Protein AF-A0A1I2M9S3-F1 (afdb_monomer_lite)

Secondary structure (DSSP, 8-state):
-PPPPPPPPP-------------SSPPHHHHHHHHHH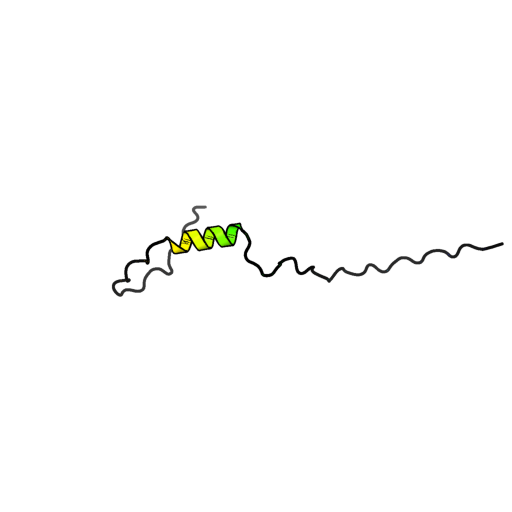HTSPPPP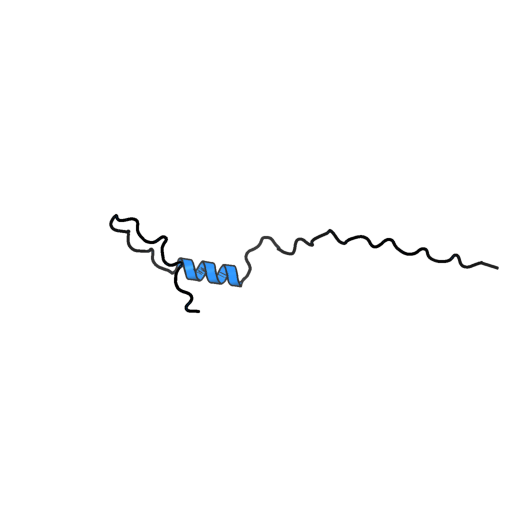P--S----S--------

Sequence (61 aa):
MEQPAKPQPEKGRHLIEEADIGSGEKTPGEQDTDEQIRQIPPLPEPEVKPASAAVSAAVPR

pLDDT: mean 72.44, std 15.83, range [42.66, 96.19]

Radius of gyration: 28.84 Å; chains: 1; bounding box: 57×36×79 Å

Foldseek 3Di:
DDDDDDDDDDDDDDCPDDDPPDPVDQDPVRVVVVVVVVPDDDDPDPPDDDDPVPPPDDDDD

Structure (mmCIF, N/CA/C/O backbone):
data_AF-A0A1I2M9S3-F1
#
_entry.id   AF-A0A1I2M9S3-F1
#
loop_
_atom_site.group_PDB
_atom_site.id
_atom_site.type_symbol
_atom_site.label_atom_id
_atom_site.label_alt_id
_atom_site.label_comp_id
_atom_site.label_asym_id
_atom_site.label_entity_id
_atom_site.label_seq_id
_atom_site.pdbx_PDB_ins_code
_atom_site.Cartn_x
_atom_site.Cartn_y
_atom_site.Cartn_z
_atom_site.occupancy
_atom_site.B_iso_or_equiv
_atom_site.auth_seq_id
_atom_site.auth_comp_id
_atom_site.auth_asym_id
_atom_site.auth_atom_id
_atom_site.pdbx_PDB_model_num
ATOM 1 N N . MET A 1 1 ? 33.296 -8.994 -61.880 1.00 42.66 1 MET A N 1
ATOM 2 C CA . MET A 1 1 ? 32.898 -7.691 -61.312 1.00 42.66 1 MET A CA 1
ATOM 3 C C . MET A 1 1 ? 31.540 -7.893 -60.667 1.00 42.66 1 MET A C 1
ATOM 5 O O . MET A 1 1 ? 30.559 -8.047 -61.382 1.00 42.66 1 MET A O 1
ATOM 9 N N . GLU A 1 2 ? 31.515 -8.029 -59.344 1.00 54.00 2 GLU A N 1
ATOM 10 C CA . GLU A 1 2 ? 30.279 -8.119 -58.559 1.00 54.00 2 GLU A CA 1
ATOM 11 C C . GLU A 1 2 ? 29.583 -6.755 -58.533 1.00 54.00 2 GLU A C 1
ATOM 13 O O . GLU A 1 2 ? 30.235 -5.725 -58.360 1.00 54.00 2 GLU A O 1
ATOM 18 N N . GLN A 1 3 ? 28.262 -6.743 -58.718 1.00 52.66 3 GLN A N 1
ATOM 19 C CA . GLN A 1 3 ? 27.436 -5.577 -58.413 1.00 52.66 3 GLN A CA 1
ATOM 20 C C . GLN A 1 3 ? 26.808 -5.775 -57.026 1.00 52.66 3 GLN A C 1
ATOM 22 O O . GLN A 1 3 ? 26.192 -6.820 -56.805 1.00 52.66 3 GLN A O 1
ATOM 27 N N . PRO A 1 4 ? 26.913 -4.811 -56.095 1.00 54.66 4 PRO A N 1
ATOM 28 C CA . PRO A 1 4 ? 26.265 -4.928 -54.796 1.00 54.66 4 PRO A CA 1
ATOM 29 C C . PRO A 1 4 ? 24.762 -4.642 -54.925 1.00 54.66 4 PRO A C 1
ATOM 31 O O . PRO A 1 4 ? 24.345 -3.557 -55.338 1.00 54.66 4 PRO A O 1
ATOM 34 N N . ALA A 1 5 ? 23.937 -5.627 -54.569 1.00 65.12 5 ALA A N 1
ATOM 35 C CA . ALA A 1 5 ? 22.488 -5.475 -54.492 1.00 65.12 5 ALA A CA 1
ATOM 36 C C . ALA A 1 5 ? 22.103 -4.588 -53.292 1.00 65.12 5 ALA A C 1
ATOM 38 O O . ALA A 1 5 ? 22.610 -4.761 -52.185 1.00 65.12 5 ALA A O 1
ATOM 39 N N . LYS A 1 6 ? 21.207 -3.619 -53.519 1.00 65.81 6 LYS A N 1
ATOM 40 C CA . LYS A 1 6 ? 20.746 -2.662 -52.500 1.00 65.81 6 LYS A CA 1
ATOM 41 C C . LYS A 1 6 ? 19.879 -3.357 -51.432 1.00 65.81 6 LYS A C 1
ATOM 43 O O . LYS A 1 6 ? 19.002 -4.136 -51.812 1.00 65.81 6 LYS A O 1
ATOM 48 N N . PRO A 1 7 ? 20.044 -3.041 -50.133 1.00 62.00 7 PRO A N 1
ATOM 49 C CA . PRO A 1 7 ? 19.201 -3.594 -49.075 1.00 62.00 7 PRO A CA 1
ATOM 50 C C . PRO A 1 7 ? 17.786 -2.991 -49.121 1.00 62.00 7 PRO A C 1
ATOM 52 O O . PRO A 1 7 ? 17.611 -1.789 -49.326 1.00 62.00 7 PRO A O 1
ATOM 55 N N . GLN A 1 8 ? 16.772 -3.843 -48.962 1.00 67.38 8 GLN A N 1
ATOM 56 C CA . GLN A 1 8 ? 15.357 -3.459 -48.883 1.00 67.38 8 GLN A CA 1
ATOM 57 C C . GLN A 1 8 ? 15.031 -2.918 -47.476 1.00 67.38 8 GLN A C 1
ATOM 59 O O . GLN A 1 8 ? 15.603 -3.417 -46.507 1.00 67.38 8 GLN A O 1
ATOM 64 N N . PRO A 1 9 ? 14.115 -1.940 -47.327 1.00 57.66 9 PRO A N 1
ATOM 65 C CA . PRO A 1 9 ? 13.749 -1.404 -46.018 1.00 57.66 9 PRO A CA 1
ATOM 66 C C . PRO A 1 9 ? 12.954 -2.442 -45.215 1.00 57.66 9 PRO A C 1
ATOM 68 O O . PRO A 1 9 ? 11.923 -2.947 -45.669 1.00 57.66 9 PRO A O 1
ATOM 71 N N . GLU A 1 10 ? 13.447 -2.771 -44.021 1.00 63.03 10 GLU A N 1
ATOM 72 C CA . GLU A 1 10 ? 12.818 -3.740 -43.129 1.00 63.03 10 GLU A CA 1
ATOM 73 C C . GLU A 1 10 ? 11.452 -3.230 -42.658 1.00 63.03 10 GLU A C 1
ATOM 75 O O . GLU A 1 10 ? 11.314 -2.142 -42.096 1.00 63.03 10 GLU A O 1
ATOM 80 N N . LYS A 1 11 ? 10.411 -4.023 -42.923 1.00 59.19 11 LYS A N 1
ATOM 81 C CA . LYS A 1 11 ? 9.051 -3.753 -42.458 1.00 59.19 11 LYS A CA 1
ATOM 82 C C . LYS A 1 11 ? 9.062 -3.844 -40.934 1.00 59.19 11 LYS A C 1
ATOM 84 O O . LYS A 1 11 ? 9.264 -4.932 -40.399 1.00 59.19 11 LYS A O 1
ATOM 89 N N . GLY A 1 12 ? 8.860 -2.708 -40.264 1.00 59.16 12 GLY A N 1
ATOM 90 C CA . GLY A 1 12 ? 8.791 -2.604 -38.809 1.00 59.16 12 GLY A CA 1
ATOM 91 C C . GLY A 1 12 ? 7.804 -3.617 -38.239 1.00 59.16 12 GLY A C 1
ATOM 92 O O . GLY A 1 12 ? 6.591 -3.475 -38.386 1.00 59.16 12 GLY A O 1
ATOM 93 N N . ARG A 1 13 ? 8.335 -4.675 -37.627 1.00 62.66 13 ARG A N 1
ATOM 94 C CA . ARG A 1 13 ? 7.544 -5.659 -36.895 1.00 62.66 13 ARG A CA 1
ATOM 95 C C . ARG A 1 13 ? 7.143 -4.983 -35.591 1.00 62.66 13 ARG A C 1
ATOM 97 O O . ARG A 1 13 ? 8.009 -4.632 -34.795 1.00 62.66 13 ARG A O 1
ATOM 104 N N . HIS A 1 14 ? 5.850 -4.747 -35.400 1.00 63.88 14 HIS A N 1
ATOM 105 C CA . HIS A 1 14 ? 5.337 -4.343 -34.098 1.00 63.88 14 HIS A CA 1
ATOM 106 C C . HIS A 1 14 ? 5.717 -5.448 -33.101 1.00 63.88 14 HIS A C 1
ATOM 108 O O . HIS A 1 14 ? 5.327 -6.598 -33.292 1.00 63.88 14 HIS A O 1
ATOM 114 N N . LEU A 1 15 ? 6.548 -5.123 -32.108 1.00 65.94 15 LEU A N 1
ATOM 115 C CA . LEU A 1 15 ? 6.912 -6.028 -31.020 1.00 65.94 15 LEU A CA 1
ATOM 116 C C . LEU A 1 15 ? 5.668 -6.221 -30.142 1.00 65.94 15 LEU A C 1
ATOM 118 O O . LEU A 1 15 ? 5.417 -5.435 -29.239 1.00 65.94 15 LEU A O 1
ATOM 122 N N . ILE A 1 16 ? 4.850 -7.216 -30.482 1.00 67.31 16 ILE A N 1
ATOM 123 C CA . ILE A 1 16 ? 3.660 -7.647 -29.719 1.00 67.31 16 ILE A CA 1
ATOM 124 C C . ILE A 1 16 ? 3.997 -8.744 -28.699 1.00 67.31 16 ILE A C 1
ATOM 126 O O . ILE A 1 16 ? 3.116 -9.267 -28.026 1.00 67.31 16 ILE A O 1
ATOM 130 N N . GLU A 1 17 ? 5.270 -9.116 -28.609 1.00 69.06 17 GLU A N 1
ATOM 131 C CA . GLU A 1 17 ? 5.773 -10.085 -27.646 1.00 69.06 17 GLU A CA 1
ATOM 132 C C . GLU A 1 17 ? 6.047 -9.340 -26.337 1.00 69.06 17 GLU A C 1
ATOM 134 O O . GLU A 1 17 ? 7.157 -8.866 -26.093 1.00 69.06 17 GLU A O 1
ATOM 139 N N . G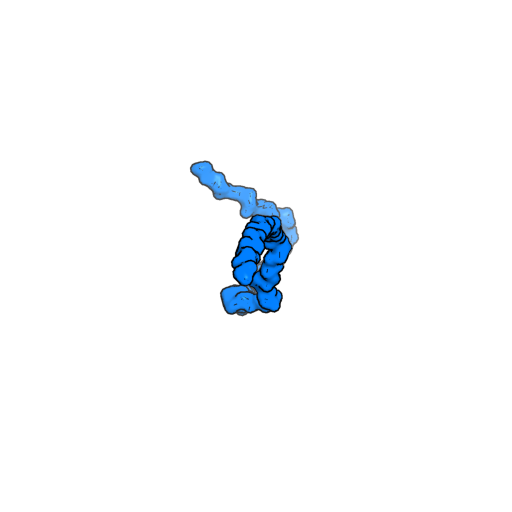LU A 1 18 ? 5.011 -9.173 -25.512 1.00 75.12 18 GLU A N 1
ATOM 140 C CA . GLU A 1 18 ? 5.233 -8.832 -24.110 1.00 75.12 18 GLU A CA 1
ATOM 141 C C . GLU A 1 18 ? 6.033 -9.980 -23.494 1.00 75.12 18 GLU A C 1
ATOM 143 O O . GLU A 1 18 ? 5.576 -11.124 -23.453 1.00 75.12 18 GLU A O 1
ATOM 148 N N . ALA A 1 19 ? 7.270 -9.694 -23.083 1.00 70.81 19 ALA A N 1
ATOM 149 C CA . ALA A 1 19 ? 8.028 -10.642 -22.289 1.00 70.81 19 ALA A CA 1
ATOM 150 C C . ALA A 1 19 ? 7.216 -10.936 -21.023 1.00 70.81 19 ALA A C 1
ATOM 152 O O . ALA A 1 19 ? 6.715 -10.010 -20.383 1.00 70.81 19 ALA A O 1
ATOM 153 N N . ASP A 1 20 ? 7.076 -12.211 -20.673 1.00 67.88 20 ASP A N 1
ATOM 154 C CA . ASP A 1 20 ? 6.456 -12.628 -19.418 1.00 67.88 20 ASP A CA 1
ATOM 155 C C . ASP A 1 20 ? 7.378 -12.205 -18.259 1.00 67.88 20 ASP A C 1
ATOM 157 O O . ASP A 1 20 ? 8.277 -12.931 -17.839 1.00 67.88 20 ASP A O 1
ATOM 161 N N . ILE A 1 21 ? 7.256 -10.943 -17.838 1.00 70.06 21 ILE A N 1
ATOM 162 C CA . ILE A 1 21 ? 8.166 -10.251 -16.909 1.00 70.06 21 ILE A CA 1
ATOM 163 C C . ILE A 1 21 ? 7.965 -10.658 -15.438 1.00 70.06 21 ILE A C 1
ATOM 165 O O . ILE A 1 21 ? 8.445 -9.968 -14.537 1.00 70.06 21 ILE A O 1
ATOM 169 N N . GLY A 1 22 ? 7.289 -11.774 -15.168 1.00 67.50 22 GLY A N 1
ATOM 170 C CA . GLY A 1 22 ? 7.119 -12.314 -13.824 1.00 67.50 22 GLY A CA 1
ATOM 171 C C . GLY A 1 22 ? 7.488 -13.790 -13.762 1.00 67.50 22 GLY A C 1
ATOM 172 O O . GLY A 1 22 ? 6.891 -14.599 -14.454 1.00 67.50 22 GLY A O 1
ATOM 173 N N . SER A 1 23 ? 8.391 -14.168 -12.846 1.00 73.06 23 SER A N 1
ATOM 174 C CA . SER A 1 23 ? 8.696 -15.580 -12.514 1.00 73.06 23 SER A CA 1
ATOM 175 C C . SER A 1 23 ? 7.446 -16.378 -12.073 1.00 73.06 23 SER A C 1
ATOM 177 O O . SER A 1 23 ? 7.498 -17.586 -11.873 1.00 73.06 23 SER A O 1
ATOM 179 N N . GLY A 1 24 ? 6.319 -15.697 -11.825 1.00 80.19 24 GLY A N 1
ATOM 180 C CA . GLY A 1 24 ? 5.159 -16.234 -11.111 1.00 80.19 24 GLY A CA 1
ATOM 181 C C . GLY A 1 24 ? 5.411 -16.429 -9.610 1.00 80.19 24 GLY A C 1
ATOM 182 O O . GLY A 1 24 ? 4.478 -16.694 -8.856 1.00 80.19 24 GLY A O 1
ATOM 183 N N . GLU A 1 25 ? 6.659 -16.279 -9.164 1.00 85.56 25 GLU A N 1
ATOM 184 C CA . GLU A 1 25 ? 7.071 -16.398 -7.772 1.00 85.56 25 GLU A CA 1
ATOM 185 C C . GLU A 1 25 ? 6.900 -15.082 -7.009 1.00 85.56 25 GLU A C 1
ATOM 187 O O . GLU A 1 25 ? 7.069 -13.986 -7.554 1.00 85.56 25 GLU A O 1
ATOM 192 N N . LYS A 1 26 ? 6.599 -15.204 -5.712 1.00 86.31 26 LYS A N 1
ATOM 193 C CA . LYS A 1 26 ? 6.504 -14.064 -4.801 1.00 86.31 26 LYS A CA 1
ATOM 194 C C . LYS A 1 26 ? 7.838 -13.324 -4.746 1.00 86.31 26 LYS A C 1
ATOM 196 O O . LYS A 1 26 ? 8.887 -13.939 -4.560 1.00 86.31 26 LYS A O 1
ATOM 201 N N . THR A 1 27 ? 7.800 -11.999 -4.845 1.00 90.25 27 THR A N 1
ATOM 202 C CA . THR A 1 27 ? 9.007 -11.185 -4.645 1.00 90.25 27 THR A CA 1
ATOM 203 C C . THR A 1 27 ? 9.467 -11.256 -3.182 1.00 90.25 27 THR A C 1
ATOM 205 O O . THR A 1 27 ? 8.633 -11.462 -2.298 1.00 90.25 27 THR A O 1
ATOM 208 N N . PRO A 1 28 ? 10.756 -11.013 -2.878 1.00 89.38 28 PRO A N 1
ATOM 209 C CA . PRO A 1 28 ? 11.226 -10.963 -1.492 1.00 89.38 28 PRO A CA 1
ATOM 210 C C . PRO A 1 28 ? 10.428 -9.993 -0.603 1.00 89.38 28 PRO A C 1
ATOM 212 O O . PRO A 1 28 ? 10.148 -10.302 0.550 1.00 89.38 28 PRO A O 1
ATOM 215 N N . GLY A 1 29 ? 10.000 -8.847 -1.148 1.00 93.50 29 GLY A N 1
ATOM 216 C CA . GLY A 1 29 ? 9.156 -7.894 -0.419 1.00 93.50 29 GLY A CA 1
ATOM 217 C C . GLY A 1 29 ? 7.738 -8.412 -0.165 1.00 93.50 29 GLY A C 1
ATOM 218 O O . GLY A 1 29 ? 7.165 -8.151 0.890 1.00 93.50 29 GLY A O 1
ATOM 219 N N . GLU A 1 30 ? 7.177 -9.181 -1.101 1.00 93.56 30 GLU A N 1
ATOM 220 C CA . GLU A 1 30 ? 5.879 -9.831 -0.908 1.00 93.56 30 GLU A CA 1
ATOM 221 C C . GLU A 1 30 ? 5.950 -10.912 0.175 1.00 93.56 30 GLU A C 1
ATOM 223 O O . GLU A 1 30 ? 5.042 -11.008 0.997 1.00 93.56 30 GLU A O 1
ATOM 228 N N . GLN A 1 31 ? 7.031 -11.694 0.210 1.00 94.62 31 GLN A N 1
ATOM 229 C CA . GLN A 1 31 ? 7.244 -12.704 1.247 1.00 94.62 31 GLN A CA 1
ATOM 230 C C . GLN A 1 31 ? 7.355 -12.073 2.639 1.00 94.62 31 GLN A C 1
ATOM 232 O O . GLN A 1 31 ? 6.614 -12.474 3.531 1.00 94.62 31 GLN A O 1
ATOM 237 N N . ASP A 1 32 ? 8.201 -11.051 2.797 1.00 95.81 32 ASP A N 1
ATOM 238 C CA . ASP A 1 32 ? 8.366 -10.324 4.063 1.00 95.81 32 ASP A CA 1
ATOM 239 C C . ASP A 1 32 ? 7.036 -9.712 4.542 1.00 9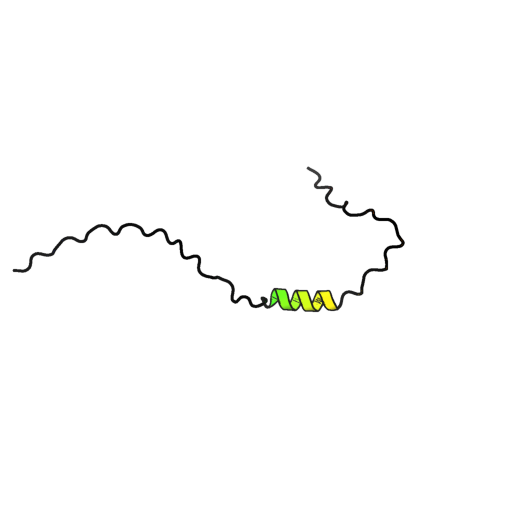5.81 32 ASP A C 1
ATOM 241 O O . ASP A 1 32 ? 6.651 -9.845 5.704 1.00 95.81 32 ASP A O 1
ATOM 245 N N . THR A 1 33 ? 6.269 -9.126 3.617 1.00 95.56 33 THR A N 1
ATOM 246 C CA . THR A 1 33 ? 4.941 -8.575 3.919 1.00 95.56 33 THR A CA 1
ATOM 247 C C . THR A 1 33 ? 3.974 -9.663 4.404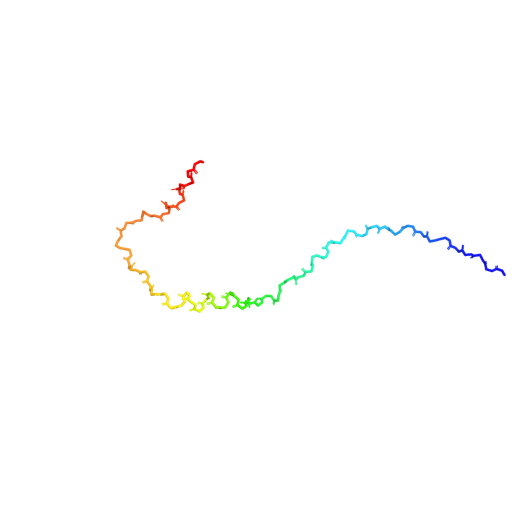 1.00 95.56 33 THR A C 1
ATOM 249 O O . THR A 1 33 ? 3.249 -9.458 5.378 1.00 95.56 33 THR A O 1
ATOM 252 N N . ASP A 1 34 ? 3.957 -10.830 3.754 1.00 95.00 34 ASP A N 1
ATOM 253 C CA . ASP A 1 34 ? 3.108 -11.970 4.129 1.00 95.00 34 ASP A CA 1
ATOM 254 C C . ASP A 1 34 ? 3.471 -12.490 5.532 1.00 95.00 34 ASP A C 1
ATOM 256 O O . ASP A 1 34 ? 2.585 -12.751 6.350 1.00 95.00 34 ASP A O 1
ATOM 260 N N . GLU A 1 35 ? 4.766 -12.565 5.853 1.00 96.06 35 GLU A N 1
ATOM 261 C CA . GLU A 1 35 ? 5.253 -12.944 7.183 1.00 96.06 35 GLU A CA 1
ATOM 262 C C . GLU A 1 35 ? 4.817 -11.952 8.264 1.00 96.06 35 GLU A C 1
ATOM 264 O O . GLU A 1 35 ? 4.355 -12.379 9.326 1.00 96.06 35 GLU A O 1
ATOM 269 N N . GLN A 1 36 ? 4.886 -10.647 7.987 1.00 96.19 36 GLN A N 1
ATOM 270 C CA . GLN A 1 36 ? 4.416 -9.610 8.907 1.00 96.19 36 GLN A CA 1
ATOM 271 C C . GLN A 1 36 ? 2.906 -9.704 9.155 1.00 96.19 36 GLN A C 1
ATOM 273 O O . GLN A 1 36 ? 2.466 -9.656 10.306 1.00 96.19 36 GLN A O 1
ATOM 278 N N . ILE A 1 37 ? 2.103 -9.894 8.103 1.00 94.94 37 ILE A N 1
ATOM 279 C CA . ILE A 1 37 ? 0.639 -9.996 8.212 1.00 94.94 37 ILE A CA 1
ATOM 280 C C . ILE A 1 37 ? 0.230 -11.185 9.089 1.00 94.94 37 ILE A C 1
ATOM 282 O O . ILE A 1 37 ? -0.696 -11.064 9.888 1.00 94.94 37 ILE A O 1
ATOM 286 N N . ARG A 1 38 ? 0.940 -12.315 9.008 1.00 94.50 38 ARG A N 1
ATOM 287 C CA . ARG A 1 38 ? 0.656 -13.507 9.831 1.00 94.50 38 ARG A CA 1
ATOM 288 C C . ARG A 1 38 ? 0.845 -13.285 11.332 1.00 94.50 38 ARG A C 1
ATOM 2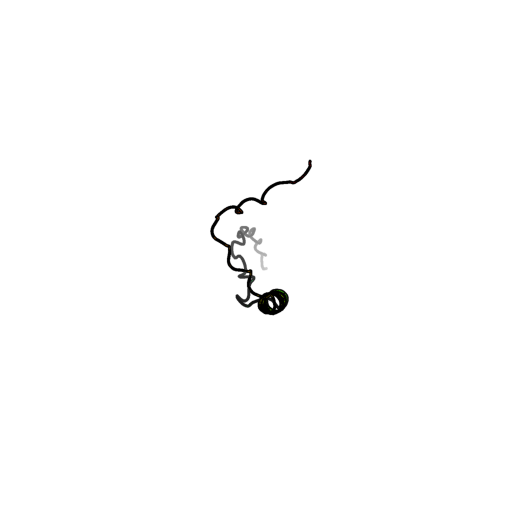90 O O . ARG A 1 38 ? 0.274 -14.037 12.116 1.00 94.50 38 ARG A O 1
ATOM 297 N N . GLN A 1 39 ? 1.646 -12.296 11.731 1.00 96.06 39 GLN A N 1
ATOM 298 C CA . GLN A 1 39 ? 1.844 -11.949 13.142 1.00 96.06 39 GLN A CA 1
ATOM 299 C C . GLN A 1 39 ? 0.728 -11.051 13.691 1.00 96.06 39 GLN A C 1
ATOM 301 O O . GLN A 1 39 ? 0.625 -10.877 14.906 1.00 96.06 39 GLN A O 1
ATOM 306 N N . ILE A 1 40 ? -0.098 -10.457 12.822 1.00 93.50 40 ILE A N 1
ATOM 307 C CA . ILE A 1 40 ? -1.188 -9.578 13.244 1.00 93.50 40 ILE A CA 1
ATOM 308 C C . ILE A 1 40 ? -2.281 -10.446 13.891 1.00 93.50 40 ILE A C 1
ATOM 310 O O . ILE A 1 40 ? -2.761 -11.392 13.262 1.00 93.50 40 ILE A O 1
ATOM 314 N N . PRO A 1 41 ? -2.701 -10.152 15.136 1.00 93.19 41 PRO A N 1
ATOM 315 C CA . PRO A 1 41 ? -3.780 -10.891 15.776 1.00 93.19 41 PRO A CA 1
ATOM 316 C C . PRO A 1 41 ? -5.097 -10.719 15.001 1.00 93.19 41 PRO A C 1
ATOM 318 O O . PRO A 1 41 ? -5.320 -9.671 14.386 1.00 93.19 41 PRO A O 1
ATOM 321 N N . PRO A 1 42 ? -5.998 -11.717 15.037 1.00 88.81 42 PRO A N 1
ATOM 322 C CA . PRO A 1 42 ? -7.292 -11.612 14.380 1.00 88.81 42 PRO A CA 1
ATOM 323 C C . PRO A 1 42 ? -8.095 -10.439 14.946 1.00 88.81 42 PRO A C 1
ATOM 325 O O . PRO A 1 42 ? -8.020 -10.122 16.136 1.00 88.81 42 PRO A O 1
ATOM 328 N N . LEU A 1 43 ? -8.880 -9.801 14.077 1.00 87.44 43 LEU A N 1
ATOM 329 C CA . LEU A 1 43 ? -9.792 -8.746 14.499 1.00 87.44 43 LEU A CA 1
ATOM 330 C C . LEU A 1 43 ? -10.843 -9.319 15.464 1.00 87.44 43 LEU A C 1
ATOM 332 O O . LEU A 1 43 ? -11.259 -10.469 15.292 1.00 87.44 43 LEU A O 1
ATOM 336 N N . PRO A 1 44 ? -11.285 -8.538 16.466 1.00 87.25 44 PRO A N 1
ATOM 337 C CA . PRO A 1 44 ? -12.377 -8.954 17.335 1.00 87.25 44 PRO A CA 1
ATOM 338 C C . PRO A 1 44 ? -13.629 -9.255 16.503 1.00 87.25 44 PRO A C 1
ATOM 340 O O . PRO A 1 44 ? -13.866 -8.615 15.474 1.00 87.25 44 PRO A O 1
ATOM 343 N N . GLU A 1 45 ? -14.431 -10.225 16.951 1.00 84.75 45 GLU A N 1
ATOM 344 C CA . GLU A 1 45 ? -15.691 -10.549 16.285 1.00 84.75 45 GLU A CA 1
ATOM 345 C C . GLU A 1 45 ? -16.576 -9.295 16.217 1.00 84.75 45 GLU A C 1
ATOM 347 O O . GLU A 1 45 ? -16.762 -8.616 17.233 1.00 84.75 45 GLU A O 1
ATOM 352 N N . PRO A 1 46 ? -17.124 -8.954 15.038 1.00 74.06 46 PRO A N 1
ATOM 353 C CA . PRO A 1 46 ? -18.075 -7.866 14.957 1.00 74.06 46 PRO A CA 1
ATOM 354 C C . PRO A 1 46 ? -19.353 -8.290 15.687 1.00 74.06 46 PRO A C 1
ATOM 356 O O . PRO A 1 46 ? -20.106 -9.131 15.193 1.00 74.06 46 PRO A O 1
ATOM 359 N N . GLU A 1 47 ? -19.628 -7.687 16.848 1.00 74.44 47 GLU A N 1
ATOM 360 C CA . GLU A 1 47 ? -20.972 -7.697 17.426 1.00 74.44 47 GLU A CA 1
ATOM 361 C C . GLU A 1 47 ? -21.928 -7.187 16.341 1.00 74.44 47 GLU A C 1
ATOM 363 O O . GLU A 1 47 ? -21.766 -6.082 15.824 1.00 74.44 47 GLU A O 1
ATOM 368 N N . VAL A 1 48 ? -22.864 -8.032 15.912 1.00 70.50 48 VAL A N 1
ATOM 369 C CA . VAL A 1 48 ? -23.680 -7.843 14.707 1.00 70.50 48 VAL A CA 1
ATOM 370 C C . VAL A 1 48 ? -24.236 -6.416 14.583 1.00 70.50 48 VAL A C 1
ATOM 372 O O . VAL A 1 48 ? -25.277 -6.127 15.165 1.00 70.50 48 VAL A O 1
ATOM 375 N N . LYS A 1 49 ? -23.604 -5.572 13.749 1.00 57.28 49 LYS A N 1
ATOM 376 C CA . LYS A 1 49 ? -24.221 -4.578 12.845 1.00 57.28 49 LYS A CA 1
ATOM 377 C C . LYS A 1 49 ? -23.295 -4.319 11.639 1.00 57.28 49 LYS A C 1
ATOM 379 O O . LYS A 1 49 ? -22.168 -3.864 11.829 1.00 57.28 49 LYS A O 1
ATOM 384 N N . PRO A 1 50 ? -23.744 -4.564 10.392 1.00 58.72 50 PRO A N 1
ATOM 385 C CA . PRO A 1 50 ? -22.950 -4.295 9.198 1.00 58.72 50 PRO A CA 1
ATOM 386 C C . PRO A 1 50 ? -22.974 -2.794 8.891 1.00 58.72 50 PRO A C 1
ATOM 388 O O . PRO A 1 50 ? -23.950 -2.281 8.351 1.00 58.72 50 PRO A O 1
ATOM 391 N N . ALA A 1 51 ? -21.912 -2.074 9.243 1.00 56.38 51 ALA A N 1
ATOM 392 C CA . ALA A 1 51 ? -21.760 -0.675 8.854 1.00 56.38 51 ALA A CA 1
ATOM 393 C C . ALA A 1 51 ? -20.291 -0.234 8.872 1.00 56.38 51 ALA A C 1
ATOM 395 O O . ALA A 1 51 ? -19.923 0.609 9.677 1.00 56.38 51 ALA A O 1
ATOM 396 N N . SER A 1 52 ? -19.444 -0.776 7.989 1.00 52.97 52 SER A N 1
ATOM 397 C CA . SER A 1 52 ? -18.321 0.018 7.461 1.00 52.97 52 SER A CA 1
ATOM 398 C C . SER A 1 52 ? -17.705 -0.593 6.199 1.00 52.97 52 SER A C 1
ATOM 400 O O . SER A 1 52 ? -16.552 -0.999 6.159 1.00 52.97 52 SER A O 1
ATOM 402 N N . ALA A 1 53 ? -18.486 -0.594 5.121 1.00 54.41 53 ALA A N 1
ATOM 403 C CA . ALA A 1 53 ? -17.946 -0.412 3.774 1.00 54.41 53 ALA A CA 1
ATOM 404 C C . ALA A 1 53 ? -17.802 1.101 3.466 1.00 54.41 53 ALA A C 1
ATOM 406 O O . ALA A 1 53 ? -18.059 1.539 2.350 1.00 54.41 53 ALA A O 1
ATOM 407 N N . ALA A 1 54 ? -17.488 1.932 4.472 1.00 51.44 54 ALA A N 1
ATOM 408 C CA . ALA A 1 54 ? -17.664 3.382 4.398 1.00 51.44 54 ALA A CA 1
ATOM 409 C C . ALA A 1 54 ? -16.543 4.180 5.087 1.00 51.44 54 ALA A C 1
ATOM 411 O O . ALA A 1 54 ? -16.817 5.082 5.864 1.00 51.44 54 ALA A O 1
ATOM 412 N N . VAL A 1 55 ? -15.278 3.906 4.761 1.00 53.56 55 VAL A N 1
ATOM 413 C CA . VAL A 1 55 ? -14.217 4.938 4.775 1.00 53.56 55 VAL A CA 1
ATOM 414 C C . VAL A 1 55 ? -13.478 4.886 3.432 1.00 53.56 55 VAL A C 1
ATOM 416 O O . VAL A 1 55 ? -12.278 4.701 3.313 1.00 53.56 55 VAL A O 1
ATOM 419 N N . SER A 1 56 ? -14.254 5.036 2.363 1.00 52.25 56 SER A N 1
ATOM 420 C CA . SER A 1 56 ? -13.799 5.716 1.149 1.00 52.25 56 SER A CA 1
ATOM 421 C C . SER A 1 56 ? -14.416 7.111 1.164 1.00 52.25 56 SER A C 1
ATOM 423 O O . SER A 1 56 ? -15.367 7.360 0.438 1.00 52.25 56 SER A O 1
ATOM 425 N N . ALA A 1 57 ? -13.972 7.997 2.058 1.00 55.62 57 ALA A N 1
ATOM 426 C CA . ALA A 1 57 ? -14.325 9.418 1.992 1.00 55.62 57 ALA A CA 1
ATOM 427 C C . ALA A 1 57 ? -13.490 10.245 2.975 1.00 55.62 57 ALA A C 1
ATOM 429 O O . ALA A 1 57 ? -13.816 10.317 4.154 1.00 55.62 57 ALA A O 1
ATOM 430 N N . ALA A 1 58 ? -12.436 10.886 2.469 1.00 50.53 58 ALA A N 1
ATOM 431 C CA . ALA A 1 58 ? -12.278 12.343 2.528 1.00 50.53 58 ALA A CA 1
ATOM 432 C C . ALA A 1 58 ? -10.877 12.719 2.025 1.00 50.53 58 ALA A C 1
ATOM 434 O O . ALA A 1 58 ? -9.926 12.799 2.796 1.00 50.53 58 ALA A O 1
ATOM 435 N N . VAL A 1 59 ? -10.761 12.975 0.720 1.00 56.47 59 VAL A N 1
ATOM 436 C CA . VAL A 1 59 ? -9.731 13.884 0.204 1.00 56.47 59 VAL A CA 1
ATOM 437 C C . VAL A 1 59 ? -10.283 15.299 0.408 1.00 56.47 59 VAL A C 1
ATOM 439 O O . VAL A 1 59 ? -11.265 15.648 -0.257 1.00 56.47 59 VAL A O 1
ATOM 442 N N . PRO A 1 60 ? -9.752 16.113 1.336 1.00 69.75 60 PRO A N 1
ATOM 443 C CA . PRO A 1 60 ? -9.973 17.550 1.282 1.00 69.75 60 PRO A CA 1
ATOM 444 C C . PRO A 1 60 ? -9.225 18.127 0.068 1.00 69.75 60 PRO A C 1
ATOM 446 O O . PRO A 1 60 ? -8.118 17.694 -0.242 1.00 69.75 60 PRO A O 1
ATOM 449 N N . ARG A 1 61 ? -9.909 19.037 -0.634 1.00 61.41 61 ARG A N 1
ATOM 450 C CA . ARG A 1 61 ? -9.546 19.629 -1.932 1.00 61.41 61 ARG A CA 1
ATOM 451 C C . ARG A 1 61 ? -8.189 20.321 -1.967 1.00 61.41 61 ARG A C 1
ATOM 453 O O . ARG A 1 61 ? -7.862 20.996 -0.968 1.00 61.41 61 ARG A O 1
#